Protein AF-A0A0Q6NA62-F1 (afdb_monomer_lite)

Secondary structure (DSSP, 8-state):
--HHHHHHHHHHHHHSTTEEEEEEETTS-EEE-TT--HHHHHHHHHTEEEEEEEE------------

Structure (mmCIF, N/CA/C/O backbone):
data_AF-A0A0Q6NA62-F1
#
_entry.id   AF-A0A0Q6NA62-F1
#
loop_
_atom_site.group_PDB
_atom_site.id
_atom_site.type_symbol
_atom_site.label_atom_id
_atom_site.label_alt_id
_atom_site.label_comp_id
_atom_site.label_asym_id
_atom_site.label_entity_id
_atom_site.label_seq_id
_atom_site.pdbx_PDB_ins_code
_atom_site.Cartn_x
_atom_site.Cartn_y
_atom_site.Cartn_z
_atom_site.occupancy
_atom_site.B_iso_or_equiv
_atom_site.auth_seq_id
_atom_site.auth_comp_id
_atom_site.auth_asym_id
_atom_site.auth_atom_id
_atom_site.pdbx_PDB_model_num
ATOM 1 N N . MET A 1 1 ? -6.651 10.535 3.388 1.00 76.56 1 MET A N 1
ATOM 2 C CA . MET A 1 1 ? -5.376 11.099 3.898 1.00 76.56 1 MET A CA 1
ATOM 3 C C . MET A 1 1 ? -4.271 10.037 3.854 1.00 76.56 1 MET A C 1
ATOM 5 O O . MET A 1 1 ? -3.520 9.905 4.809 1.00 76.56 1 MET A O 1
ATOM 9 N N . TRP A 1 2 ? -4.128 9.300 2.743 1.00 94.12 2 TRP A N 1
ATOM 10 C CA . TRP A 1 2 ? -3.054 8.300 2.586 1.00 94.12 2 TRP A CA 1
ATOM 11 C C . TRP A 1 2 ? -2.332 8.397 1.235 1.00 94.12 2 TRP A C 1
ATOM 13 O O . TRP A 1 2 ? -1.435 7.603 0.960 1.00 94.12 2 TRP A O 1
ATOM 23 N N . GLY A 1 3 ? -2.673 9.394 0.409 1.00 93.88 3 GLY A N 1
ATOM 24 C CA . GLY A 1 3 ? -2.163 9.535 -0.958 1.00 93.88 3 GLY A CA 1
ATOM 25 C C . GLY A 1 3 ? -0.636 9.533 -1.079 1.00 93.88 3 GLY A C 1
ATOM 26 O O . GLY A 1 3 ? -0.107 8.908 -1.993 1.00 93.88 3 GLY A O 1
ATOM 27 N N . ALA A 1 4 ? 0.086 10.149 -0.135 1.00 95.94 4 ALA A N 1
ATOM 28 C CA . ALA A 1 4 ? 1.551 10.133 -0.138 1.00 95.94 4 AL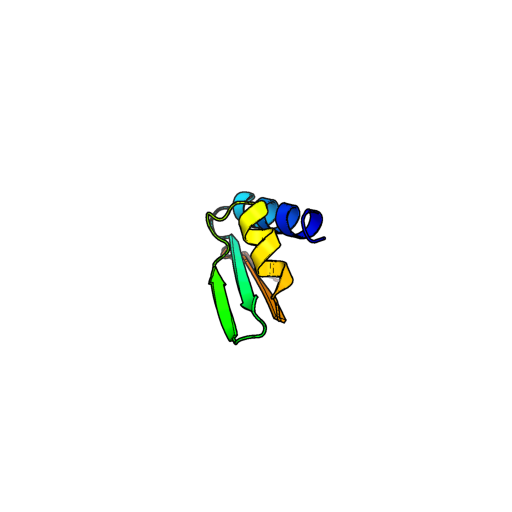A A CA 1
ATOM 29 C C . ALA A 1 4 ? 2.119 8.716 0.069 1.00 95.94 4 ALA A C 1
ATOM 31 O O . ALA A 1 4 ? 2.992 8.285 -0.682 1.00 95.94 4 ALA A O 1
ATOM 32 N N . LEU A 1 5 ? 1.589 7.960 1.036 1.00 96.12 5 LEU A N 1
ATOM 33 C CA . LEU A 1 5 ? 2.018 6.582 1.289 1.00 96.12 5 LEU A CA 1
ATOM 34 C C . LEU A 1 5 ? 1.632 5.656 0.127 1.00 96.12 5 LEU A C 1
ATOM 36 O O . LEU A 1 5 ? 2.437 4.829 -0.297 1.00 96.12 5 LEU A O 1
ATOM 40 N N . ALA A 1 6 ? 0.437 5.840 -0.439 1.00 96.38 6 ALA A N 1
ATOM 41 C CA . ALA A 1 6 ? 0.002 5.102 -1.618 1.00 96.38 6 ALA A CA 1
ATOM 42 C C . ALA A 1 6 ? 0.937 5.337 -2.816 1.00 96.38 6 ALA A C 1
ATOM 44 O O . ALA A 1 6 ? 1.327 4.383 -3.488 1.00 96.38 6 ALA A O 1
ATOM 45 N N . ALA A 1 7 ? 1.359 6.584 -3.052 1.00 96.56 7 ALA A N 1
ATOM 46 C CA . ALA A 1 7 ? 2.310 6.911 -4.112 1.00 96.56 7 ALA A CA 1
ATOM 47 C C . ALA A 1 7 ? 3.674 6.236 -3.893 1.00 96.56 7 ALA A C 1
ATOM 49 O O . ALA A 1 7 ? 4.252 5.704 -4.841 1.00 96.56 7 ALA A O 1
ATOM 50 N N . VAL A 1 8 ? 4.162 6.195 -2.648 1.00 96.38 8 VAL A N 1
ATOM 51 C CA . VAL A 1 8 ? 5.412 5.500 -2.293 1.00 96.38 8 VAL A CA 1
ATOM 52 C C . VAL A 1 8 ? 5.307 3.996 -2.544 1.00 96.38 8 VAL A C 1
ATOM 54 O O . VAL A 1 8 ? 6.239 3.412 -3.091 1.00 96.38 8 VAL A O 1
ATOM 57 N N . ILE A 1 9 ? 4.182 3.364 -2.202 1.00 96.12 9 ILE A N 1
ATOM 58 C CA . ILE A 1 9 ? 3.965 1.927 -2.432 1.00 96.12 9 ILE A CA 1
ATOM 59 C C . ILE A 1 9 ? 3.959 1.606 -3.927 1.00 96.12 9 ILE A C 1
ATOM 61 O O . ILE A 1 9 ? 4.671 0.699 -4.359 1.00 96.12 9 ILE A O 1
ATOM 65 N N . VAL A 1 10 ? 3.228 2.386 -4.729 1.00 95.44 10 VAL A N 1
ATOM 66 C CA . VAL A 1 10 ? 3.219 2.233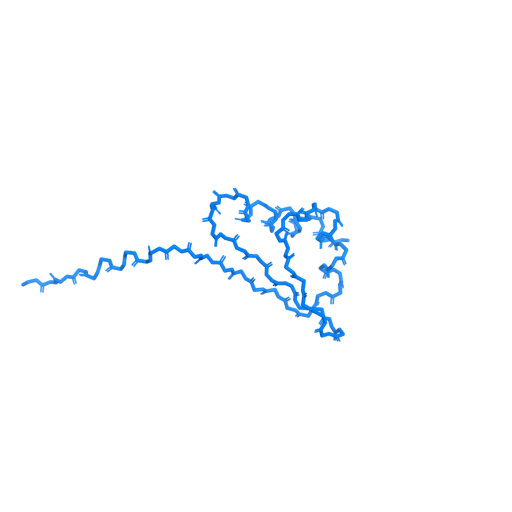 -6.193 1.00 95.44 10 VAL A CA 1
ATOM 67 C C . VAL A 1 10 ? 4.627 2.403 -6.761 1.00 95.44 10 VAL A C 1
ATOM 69 O O . VAL A 1 10 ? 5.086 1.577 -7.550 1.00 95.44 10 VAL A O 1
ATOM 72 N N . ALA A 1 11 ? 5.348 3.441 -6.329 1.00 95.12 11 ALA A N 1
ATOM 73 C CA . ALA A 1 11 ? 6.720 3.677 -6.761 1.00 95.12 11 ALA A CA 1
ATOM 74 C C . ALA A 1 11 ? 7.661 2.528 -6.358 1.00 95.12 11 ALA A C 1
ATOM 76 O O . ALA A 1 11 ? 8.512 2.127 -7.150 1.00 95.12 11 ALA A O 1
ATOM 77 N N . PHE A 1 12 ? 7.506 1.967 -5.155 1.00 94.44 12 PHE A N 1
ATOM 78 C CA . PHE A 1 12 ? 8.311 0.846 -4.674 1.00 94.44 12 PHE A CA 1
ATOM 79 C C . PHE A 1 12 ? 8.115 -0.411 -5.528 1.00 94.44 12 PHE A C 1
ATOM 81 O O . PHE A 1 12 ? 9.113 -0.996 -5.958 1.00 94.44 12 PHE A O 1
ATOM 88 N N . ILE A 1 13 ? 6.859 -0.785 -5.799 1.00 94.12 13 ILE A N 1
ATOM 89 C CA . ILE A 1 13 ? 6.497 -1.951 -6.621 1.00 94.12 13 ILE A CA 1
ATOM 90 C C . ILE A 1 13 ? 7.031 -1.776 -8.047 1.00 94.12 13 ILE A C 1
ATOM 92 O O . ILE A 1 13 ? 7.689 -2.665 -8.582 1.00 94.12 13 ILE A O 1
ATOM 96 N N . ASN A 1 14 ? 6.830 -0.599 -8.642 1.00 92.19 14 ASN A N 1
ATOM 97 C CA . ASN A 1 14 ? 7.193 -0.353 -10.038 1.00 92.19 14 ASN A CA 1
ATOM 98 C C . ASN A 1 14 ? 8.701 -0.174 -10.269 1.00 92.19 14 ASN A C 1
ATOM 100 O O . ASN A 1 14 ? 9.163 -0.290 -11.403 1.00 92.19 14 ASN A O 1
ATOM 104 N N . ARG A 1 15 ? 9.494 0.106 -9.225 1.00 92.38 15 ARG A N 1
ATOM 105 C CA . ARG A 1 15 ? 10.932 0.387 -9.370 1.00 92.38 15 ARG A CA 1
ATOM 106 C C . ARG A 1 15 ? 11.749 -0.821 -9.839 1.00 92.38 15 ARG A C 1
ATOM 108 O O . ARG A 1 15 ? 12.750 -0.626 -10.525 1.00 92.38 15 ARG A O 1
ATOM 115 N N . ARG A 1 16 ? 11.385 -2.050 -9.454 1.00 88.12 16 ARG A N 1
ATOM 116 C CA . ARG A 1 16 ? 12.096 -3.283 -9.845 1.00 88.12 16 ARG A CA 1
ATOM 117 C C . ARG A 1 16 ? 11.136 -4.462 -9.949 1.00 88.12 16 ARG A C 1
ATOM 119 O O . ARG A 1 16 ? 10.272 -4.637 -9.096 1.00 88.12 16 ARG A O 1
ATOM 126 N N . ARG A 1 17 ? 11.358 -5.326 -10.946 1.00 84.50 17 ARG A N 1
ATOM 127 C CA . ARG A 1 17 ? 10.676 -6.628 -11.030 1.00 84.50 17 ARG A CA 1
ATOM 128 C C . ARG A 1 17 ? 11.007 -7.456 -9.783 1.00 84.50 17 ARG A C 1
ATOM 130 O O . ARG A 1 17 ? 12.163 -7.495 -9.379 1.00 84.50 17 ARG A O 1
ATOM 137 N N . GLY A 1 18 ? 9.998 -8.092 -9.189 1.00 87.06 18 GLY A N 1
ATOM 138 C CA . GLY A 1 18 ? 10.148 -8.910 -7.977 1.00 87.06 18 GLY A CA 1
ATOM 139 C C . GLY A 1 18 ? 9.842 -8.189 -6.660 1.00 87.06 18 GLY A C 1
ATOM 140 O O . GLY A 1 18 ? 9.798 -8.843 -5.617 1.00 87.06 18 GLY A O 1
ATOM 141 N N . ARG A 1 19 ? 9.584 -6.873 -6.683 1.00 93.12 19 ARG A N 1
ATOM 142 C CA . ARG A 1 19 ? 9.081 -6.143 -5.513 1.00 93.12 19 ARG A CA 1
ATOM 143 C C . ARG A 1 19 ? 7.573 -6.272 -5.387 1.00 93.12 19 ARG A C 1
ATOM 145 O O . ARG A 1 19 ? 6.849 -6.123 -6.366 1.00 93.12 19 ARG A O 1
ATOM 152 N N . LYS A 1 20 ? 7.104 -6.524 -4.169 1.00 94.44 20 LYS A N 1
ATOM 153 C CA . LYS A 1 20 ? 5.685 -6.668 -3.837 1.00 94.44 20 LYS A CA 1
ATOM 154 C C . LYS A 1 20 ? 5.389 -5.963 -2.528 1.00 94.44 20 LYS A C 1
ATOM 156 O O . LYS A 1 20 ? 6.257 -5.845 -1.666 1.00 94.44 20 LYS A O 1
ATOM 161 N N . VAL A 1 21 ? 4.150 -5.520 -2.372 1.00 96.69 21 VAL A N 1
ATOM 162 C CA . VAL A 1 21 ? 3.635 -5.058 -1.085 1.00 96.69 21 VAL A CA 1
ATOM 163 C C . VAL A 1 21 ? 2.362 -5.828 -0.786 1.00 96.69 21 VAL A C 1
ATOM 165 O O . VAL A 1 21 ? 1.472 -5.921 -1.633 1.00 96.69 21 VAL A O 1
ATOM 168 N N . ILE A 1 22 ? 2.301 -6.394 0.413 1.00 97.12 22 ILE A N 1
ATOM 169 C CA . ILE A 1 22 ? 1.125 -7.059 0.959 1.00 97.12 22 ILE A CA 1
ATOM 170 C C . ILE A 1 22 ? 0.553 -6.151 2.043 1.00 97.12 22 ILE A C 1
ATOM 172 O O . ILE A 1 22 ? 1.279 -5.698 2.929 1.00 97.12 22 ILE A O 1
ATOM 176 N N . ILE A 1 23 ? -0.744 -5.877 1.968 1.00 97.50 23 ILE A N 1
ATOM 177 C CA . ILE A 1 23 ? -1.480 -5.088 2.954 1.00 97.50 23 ILE A CA 1
ATOM 178 C C . ILE A 1 23 ? -2.399 -6.041 3.707 1.00 97.50 23 ILE A C 1
ATOM 180 O O . ILE A 1 23 ? -3.182 -6.749 3.083 1.00 97.50 23 ILE A O 1
ATOM 184 N N . THR A 1 24 ? -2.305 -6.071 5.034 1.00 97.88 24 THR A N 1
ATOM 185 C CA . THR A 1 24 ? -3.272 -6.791 5.872 1.00 97.88 24 THR A CA 1
ATOM 186 C C . THR A 1 24 ? -4.192 -5.775 6.523 1.00 97.88 24 THR A C 1
ATOM 188 O O . THR A 1 24 ? -3.717 -4.862 7.202 1.00 97.88 24 THR A O 1
ATOM 191 N N . THR A 1 25 ? -5.496 -5.902 6.320 1.00 96.69 25 THR A N 1
ATOM 192 C CA . THR A 1 25 ? -6.515 -5.007 6.877 1.00 96.69 25 THR A CA 1
ATOM 193 C C . THR A 1 25 ? -6.910 -5.412 8.296 1.00 96.69 25 THR A C 1
ATOM 195 O O . THR A 1 25 ? -6.561 -6.484 8.800 1.00 96.69 25 THR A O 1
ATOM 198 N N . LYS A 1 26 ? -7.602 -4.515 9.001 1.00 96.19 26 LYS A N 1
ATOM 199 C CA . LYS A 1 26 ? -8.026 -4.716 10.397 1.00 96.19 26 LYS A CA 1
ATOM 200 C C . LYS A 1 26 ? -9.012 -5.870 10.571 1.00 96.19 26 LYS A C 1
ATOM 202 O O . LYS A 1 26 ? -8.994 -6.499 11.625 1.00 96.19 26 LYS A O 1
ATOM 207 N N . ASP A 1 27 ? -9.813 -6.157 9.552 1.00 95.50 27 ASP A N 1
ATOM 208 C CA . ASP A 1 27 ? -10.727 -7.304 9.482 1.00 95.50 27 ASP A CA 1
ATOM 209 C C . ASP A 1 27 ? -10.026 -8.619 9.081 1.00 95.50 27 ASP A C 1
ATOM 211 O O . ASP A 1 27 ? -10.653 -9.675 9.063 1.00 95.50 27 ASP A O 1
ATOM 215 N N . GLY A 1 28 ? -8.716 -8.577 8.815 1.00 92.88 28 GLY A N 1
ATOM 216 C CA . GLY A 1 28 ? -7.904 -9.748 8.497 1.00 92.88 28 GLY A CA 1
ATOM 217 C C . GLY A 1 28 ? -7.825 -10.089 7.010 1.00 92.88 28 GLY A C 1
ATOM 218 O O . GLY A 1 28 ? -7.226 -11.113 6.679 1.00 92.88 28 GLY A O 1
ATOM 219 N N . MET A 1 29 ? -8.369 -9.263 6.106 1.00 96.00 29 MET A N 1
ATOM 220 C CA . MET A 1 29 ? -8.160 -9.46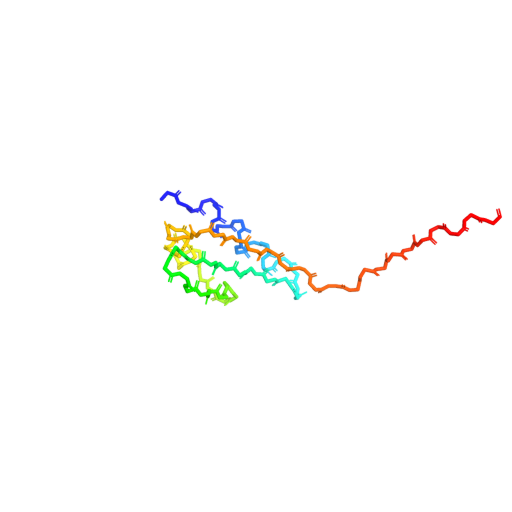9 4.670 1.00 96.00 29 MET A CA 1
ATOM 221 C C . MET A 1 29 ? -6.709 -9.185 4.270 1.00 96.00 29 MET A C 1
ATOM 223 O O . MET A 1 29 ? -6.042 -8.292 4.793 1.00 96.00 29 MET A O 1
ATOM 227 N N . VAL A 1 30 ? -6.222 -9.960 3.303 1.00 96.81 30 VAL A N 1
ATOM 228 C CA . VAL A 1 30 ? -4.879 -9.822 2.738 1.00 96.81 30 VAL A CA 1
ATOM 229 C C . VAL A 1 30 ? -5.008 -9.334 1.302 1.00 96.81 30 VAL A C 1
ATOM 231 O O . VAL A 1 30 ? -5.602 -10.004 0.459 1.00 96.81 30 VAL A O 1
ATOM 234 N N . VAL A 1 31 ? -4.436 -8.168 1.020 1.00 96.44 31 VAL A N 1
ATOM 235 C CA . VAL A 1 31 ? -4.476 -7.519 -0.291 1.00 96.44 31 VAL A CA 1
ATOM 236 C C . VAL A 1 31 ? -3.071 -7.460 -0.870 1.00 96.44 31 VAL A C 1
ATOM 238 O O . VAL A 1 31 ? -2.159 -6.874 -0.285 1.00 96.44 31 VAL A O 1
ATOM 241 N N . HIS A 1 32 ? -2.889 -8.050 -2.048 1.00 95.94 32 HIS A N 1
ATOM 242 C CA . HIS A 1 32 ? -1.659 -7.906 -2.819 1.00 95.94 32 HIS A CA 1
ATOM 243 C C . HIS A 1 32 ? -1.755 -6.612 -3.626 1.00 95.94 32 HIS A C 1
ATOM 245 O O . HIS A 1 32 ? -2.621 -6.483 -4.484 1.00 95.94 32 HIS A O 1
ATOM 251 N N . ALA A 1 33 ? -0.874 -5.648 -3.356 1.00 94.06 33 ALA A N 1
ATOM 252 C CA . ALA A 1 33 ? -0.952 -4.317 -3.962 1.00 94.06 33 ALA A CA 1
ATOM 253 C C . ALA A 1 33 ? -0.442 -4.256 -5.419 1.00 94.06 33 ALA A C 1
ATOM 255 O O . ALA A 1 33 ? -0.421 -3.187 -6.025 1.00 94.06 33 ALA A O 1
ATOM 256 N N . GLU A 1 34 ? 0.001 -5.384 -5.979 1.00 91.69 34 GLU A N 1
ATOM 257 C CA . GLU A 1 34 ? 0.518 -5.475 -7.345 1.00 91.69 34 GLU A CA 1
ATOM 258 C C . GLU A 1 34 ? -0.590 -5.173 -8.368 1.00 91.69 34 GLU A C 1
ATOM 260 O O . GLU A 1 34 ? -1.674 -5.748 -8.314 1.00 91.69 34 GLU A O 1
ATOM 265 N N . GLY A 1 35 ? -0.324 -4.245 -9.292 1.00 89.31 35 GLY A N 1
ATOM 266 C CA . GLY A 1 35 ? -1.277 -3.838 -10.331 1.00 89.31 35 GLY A CA 1
ATOM 267 C C . GLY A 1 35 ? -2.373 -2.865 -9.880 1.00 89.31 35 GLY A C 1
ATOM 268 O O . GLY A 1 35 ? -3.122 -2.386 -10.728 1.00 89.31 35 GLY A O 1
ATOM 269 N N . LEU A 1 36 ? -2.452 -2.525 -8.588 1.00 93.38 36 LEU A N 1
ATOM 270 C CA . LEU A 1 36 ? -3.414 -1.544 -8.086 1.00 93.38 36 LEU A CA 1
ATOM 271 C C . LEU A 1 36 ? -2.963 -0.106 -8.368 1.00 93.38 36 LEU A C 1
ATOM 273 O O . LEU A 1 36 ? -1.783 0.242 -8.276 1.00 93.38 36 LEU A O 1
ATOM 277 N N . SER A 1 37 ? -3.928 0.762 -8.657 1.00 94.44 37 SER A N 1
ATOM 278 C CA . SER A 1 37 ? -3.704 2.200 -8.771 1.00 94.44 37 SER A CA 1
ATOM 279 C C . SER A 1 37 ? -3.462 2.843 -7.402 1.00 94.44 37 SER A C 1
ATOM 281 O O . SER A 1 37 ? -3.897 2.353 -6.357 1.00 94.44 37 SER A O 1
ATOM 283 N N . THR A 1 38 ? -2.847 4.027 -7.402 1.00 95.25 38 THR A N 1
ATOM 284 C CA . THR A 1 38 ? -2.644 4.828 -6.185 1.00 95.25 38 THR A CA 1
ATOM 285 C C . THR A 1 38 ? -3.949 5.074 -5.423 1.00 95.25 38 THR A C 1
ATOM 287 O O . THR A 1 38 ? -3.950 5.047 -4.197 1.00 95.25 38 THR A O 1
ATOM 290 N N . LYS A 1 39 ? -5.075 5.278 -6.125 1.00 95.25 39 LYS A N 1
ATOM 291 C CA . LYS A 1 39 ? -6.384 5.512 -5.491 1.00 95.25 39 LYS A CA 1
ATOM 292 C C . LYS A 1 39 ? -6.943 4.257 -4.822 1.00 95.25 39 LYS A C 1
ATOM 294 O O . LYS A 1 39 ? -7.586 4.364 -3.783 1.00 95.25 39 LYS A O 1
ATOM 299 N N . GLU A 1 40 ? -6.731 3.086 -5.414 1.00 95.25 40 GLU A N 1
ATOM 300 C CA . GLU A 1 40 ? -7.150 1.811 -4.820 1.00 95.25 40 GLU A CA 1
ATOM 301 C C . GLU A 1 40 ? -6.312 1.496 -3.587 1.00 95.25 40 GLU A C 1
ATOM 303 O O . GLU A 1 40 ? -6.861 1.216 -2.524 1.00 95.25 40 GLU A O 1
ATOM 308 N N . ILE A 1 41 ? -4.993 1.661 -3.692 1.00 95.88 41 ILE A N 1
ATOM 309 C CA . ILE A 1 41 ? -4.075 1.503 -2.563 1.00 95.88 41 ILE A CA 1
ATOM 310 C C . ILE A 1 41 ? -4.421 2.489 -1.437 1.00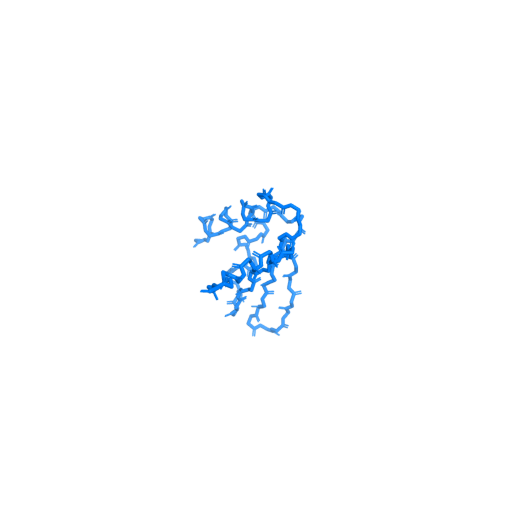 95.88 41 ILE A C 1
ATOM 312 O O . ILE A 1 41 ? -4.444 2.091 -0.276 1.00 95.88 41 ILE A O 1
ATOM 316 N N . GLU A 1 42 ? -4.762 3.746 -1.747 1.00 96.25 42 GLU A N 1
ATOM 317 C CA . GLU A 1 42 ? -5.157 4.731 -0.729 1.00 96.25 42 GLU A CA 1
ATOM 318 C C . GLU A 1 42 ? -6.377 4.274 0.088 1.00 96.25 42 GLU A C 1
ATOM 320 O O . GLU A 1 42 ? -6.395 4.444 1.310 1.00 96.25 42 GLU A O 1
ATOM 325 N N . LYS A 1 43 ? -7.376 3.666 -0.566 1.00 94.62 43 LYS A N 1
ATOM 326 C CA . LYS A 1 43 ? -8.566 3.129 0.110 1.00 94.62 43 LYS A CA 1
ATOM 327 C C . LYS A 1 43 ? -8.204 1.972 1.037 1.00 94.62 43 LYS A C 1
ATOM 329 O O . LYS A 1 43 ? -8.602 1.983 2.196 1.00 94.62 43 LYS A O 1
ATOM 334 N N . VAL A 1 44 ? -7.410 1.018 0.547 1.00 94.56 44 VAL A N 1
ATOM 335 C CA . VAL A 1 44 ? -7.025 -0.180 1.312 1.00 94.56 44 VAL A CA 1
ATOM 336 C C . VAL A 1 44 ? -6.159 0.185 2.523 1.00 94.56 44 VAL A C 1
ATOM 338 O O . VAL A 1 44 ? -6.357 -0.352 3.610 1.00 94.56 44 VAL A O 1
ATOM 341 N N . ILE A 1 45 ? -5.240 1.146 2.380 1.00 95.00 45 ILE A N 1
ATOM 342 C CA . ILE A 1 45 ? -4.393 1.616 3.490 1.00 95.00 45 ILE A CA 1
ATOM 343 C C . ILE A 1 45 ? -5.221 2.229 4.622 1.00 95.00 45 ILE A C 1
ATOM 345 O O . ILE A 1 45 ? -4.858 2.076 5.786 1.00 95.00 45 ILE A O 1
ATOM 349 N N . GLY A 1 46 ? -6.344 2.884 4.309 1.00 94.12 46 GLY A N 1
ATOM 350 C CA . GLY A 1 46 ? -7.242 3.433 5.329 1.00 94.12 46 GLY A CA 1
ATOM 351 C C . GLY A 1 46 ? -7.736 2.390 6.334 1.00 94.12 46 GLY A C 1
ATOM 352 O O . GLY A 1 46 ? -7.945 2.708 7.508 1.00 94.12 46 GLY A O 1
ATOM 353 N N . GLU A 1 47 ? -7.840 1.137 5.896 1.00 95.19 47 GLU A N 1
ATOM 354 C CA . GLU A 1 47 ? -8.276 0.005 6.712 1.00 95.19 47 GLU A CA 1
ATOM 355 C C . GLU A 1 47 ? -7.132 -0.940 7.093 1.00 95.19 47 GLU A C 1
ATOM 357 O O . GLU A 1 47 ? -7.358 -1.965 7.739 1.00 95.19 47 GLU A O 1
ATOM 362 N N . ALA A 1 48 ? -5.889 -0.592 6.750 1.00 96.50 48 ALA A N 1
ATOM 363 C CA . ALA A 1 48 ? -4.731 -1.421 7.029 1.00 96.50 48 ALA A CA 1
ATOM 364 C C . ALA A 1 48 ? -4.467 -1.546 8.536 1.00 96.50 48 ALA A C 1
ATOM 366 O O . ALA A 1 48 ? -4.532 -0.586 9.309 1.00 96.50 48 ALA A O 1
ATOM 367 N N . LYS A 1 49 ? -4.121 -2.765 8.939 1.00 97.06 49 LYS A N 1
ATOM 368 C CA . LYS A 1 49 ? -3.496 -3.097 10.217 1.00 97.06 49 LYS A CA 1
ATOM 369 C C . LYS A 1 49 ? -1.978 -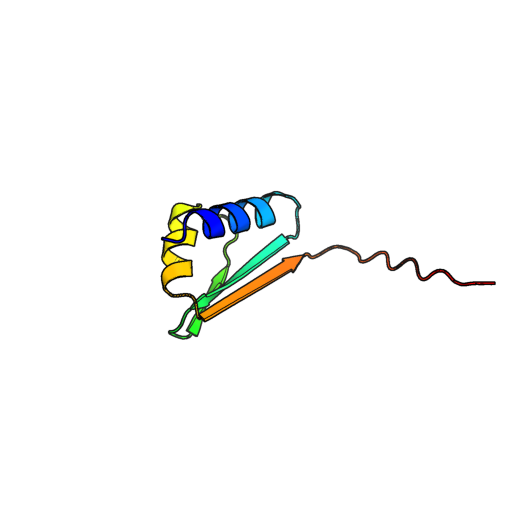3.177 10.071 1.00 97.06 49 LYS A C 1
ATOM 371 O O . LYS A 1 49 ? -1.263 -2.749 10.971 1.00 97.06 49 LYS A O 1
ATOM 376 N N . SER A 1 50 ? -1.490 -3.717 8.955 1.00 96.75 50 SER A N 1
ATOM 377 C CA . SER A 1 50 ? -0.059 -3.826 8.667 1.00 96.75 50 SER A CA 1
ATOM 378 C C . SER A 1 50 ? 0.238 -3.812 7.166 1.00 96.75 50 SER A C 1
ATOM 380 O O . SER A 1 50 ? -0.628 -4.061 6.324 1.00 96.75 50 SER A O 1
ATOM 382 N N . LEU A 1 51 ? 1.494 -3.505 6.848 1.00 96.38 51 LEU A N 1
ATOM 383 C CA . LEU A 1 51 ? 2.059 -3.444 5.505 1.00 96.38 51 LEU A CA 1
ATOM 384 C C . LEU A 1 51 ? 3.368 -4.238 5.500 1.00 96.38 51 LEU A C 1
ATOM 386 O O . LEU A 1 51 ? 4.217 -4.030 6.366 1.00 96.38 51 LEU A O 1
ATOM 390 N N . THR A 1 52 ? 3.550 -5.114 4.517 1.00 96.69 52 THR A N 1
ATOM 391 C CA . THR A 1 52 ? 4.772 -5.903 4.333 1.00 96.69 52 THR A CA 1
ATOM 392 C C . THR A 1 52 ? 5.326 -5.646 2.942 1.00 96.69 52 THR A C 1
ATOM 394 O O . THR A 1 52 ? 4.685 -5.973 1.945 1.00 96.69 52 THR A O 1
ATOM 397 N N . ALA A 1 53 ? 6.519 -5.059 2.874 1.00 95.31 53 ALA A N 1
ATOM 398 C CA . ALA A 1 53 ? 7.265 -4.898 1.635 1.00 95.31 53 ALA A CA 1
ATOM 399 C C . ALA A 1 53 ? 8.187 -6.103 1.433 1.00 95.31 53 ALA A C 1
ATOM 401 O O . ALA A 1 53 ? 8.888 -6.522 2.350 1.00 95.31 53 ALA A O 1
ATOM 402 N N . ILE A 1 54 ? 8.175 -6.653 0.227 1.00 93.88 54 ILE A N 1
ATOM 403 C CA . ILE A 1 54 ? 8.967 -7.812 -0.170 1.00 93.88 54 ILE A CA 1
ATOM 404 C C . ILE A 1 54 ? 9.799 -7.388 -1.374 1.00 93.88 54 ILE A C 1
ATOM 406 O O . ILE A 1 54 ? 9.260 -6.850 -2.341 1.00 93.88 54 ILE A O 1
ATOM 410 N N . GLU A 1 55 ? 11.101 -7.641 -1.333 1.00 90.44 55 GLU A N 1
ATOM 411 C CA . GLU A 1 55 ? 11.998 -7.519 -2.480 1.00 90.44 55 GLU A CA 1
ATOM 412 C C . GLU A 1 55 ? 12.590 -8.899 -2.752 1.00 90.44 55 GLU A C 1
ATOM 414 O O . GLU A 1 55 ? 13.379 -9.409 -1.967 1.00 90.44 55 GLU A O 1
ATOM 419 N N . SER A 1 56 ? 12.164 -9.537 -3.843 1.00 79.38 56 SER A N 1
ATOM 420 C CA . SER A 1 56 ? 12.765 -10.790 -4.290 1.00 79.38 56 SER A CA 1
ATOM 421 C C . SER A 1 56 ? 13.885 -10.471 -5.278 1.00 79.38 56 SER A C 1
ATOM 423 O O . SER A 1 56 ? 13.640 -10.154 -6.442 1.00 79.38 56 SER A O 1
ATOM 425 N N . GLY A 1 57 ? 15.119 -10.511 -4.785 1.00 68.38 57 GLY A N 1
ATOM 426 C CA . GLY A 1 57 ? 16.353 -10.457 -5.561 1.00 68.38 57 GLY A CA 1
ATOM 427 C C . GLY A 1 57 ? 17.344 -11.463 -4.983 1.00 68.38 57 GLY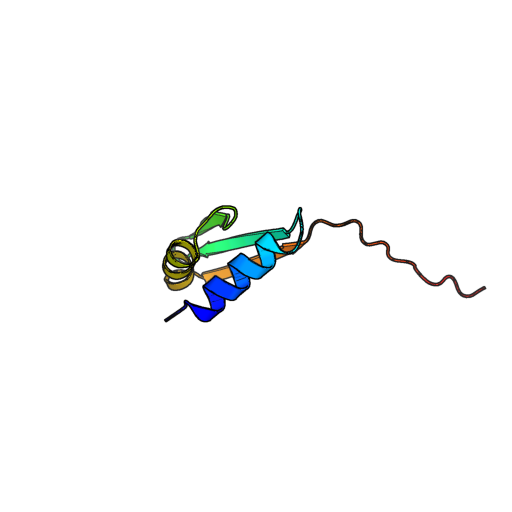 A C 1
ATOM 428 O O . GLY A 1 57 ? 17.225 -11.843 -3.822 1.00 68.38 57 GLY A O 1
ATOM 429 N N . LYS A 1 58 ? 18.305 -11.934 -5.786 1.00 59.09 58 LYS A N 1
ATOM 430 C CA . LYS A 1 58 ? 19.463 -12.632 -5.221 1.00 59.09 58 LYS A CA 1
ATOM 431 C C . LYS A 1 58 ? 20.203 -11.619 -4.355 1.00 59.09 58 LYS A C 1
ATOM 433 O O . LYS A 1 58 ? 20.776 -10.679 -4.904 1.00 59.09 58 LYS A O 1
ATOM 438 N N . ASP A 1 59 ? 20.193 -11.812 -3.045 1.00 59.22 59 ASP A N 1
ATOM 439 C CA . ASP A 1 59 ? 21.211 -11.221 -2.193 1.00 59.22 59 ASP A CA 1
ATOM 440 C C . ASP A 1 59 ? 22.545 -11.809 -2.659 1.00 59.22 59 ASP A C 1
ATOM 442 O O . ASP A 1 59 ? 22.880 -12.955 -2.358 1.00 59.22 59 ASP A O 1
ATOM 446 N N . VAL A 1 60 ? 23.300 -11.061 -3.466 1.00 53.62 60 VAL A N 1
ATOM 447 C CA . VAL A 1 60 ? 24.742 -11.292 -3.540 1.00 53.62 60 VAL A CA 1
ATOM 448 C C . VAL A 1 60 ? 25.269 -10.754 -2.221 1.00 53.62 60 VAL A C 1
ATOM 450 O O . VAL A 1 60 ? 25.640 -9.590 -2.107 1.00 53.62 60 VAL A O 1
ATOM 453 N N . HIS A 1 61 ? 25.198 -11.587 -1.187 1.00 46.34 61 HIS A N 1
ATOM 454 C CA . HIS A 1 61 ? 25.998 -11.376 -0.001 1.00 46.34 61 HIS A CA 1
ATOM 455 C C . HIS A 1 61 ? 27.420 -11.756 -0.412 1.00 46.34 61 HIS A C 1
ATOM 457 O O . HIS A 1 61 ? 27.813 -12.919 -0.359 1.00 46.34 61 HIS A O 1
ATOM 463 N N . GLU A 1 62 ? 28.157 -10.786 -0.948 1.00 48.94 62 GLU A N 1
ATOM 464 C CA . GLU A 1 62 ? 29.605 -10.879 -1.060 1.00 48.94 62 GLU A CA 1
ATOM 465 C C . GLU A 1 62 ? 30.128 -10.756 0.373 1.00 48.94 62 GLU A C 1
ATOM 467 O O . GLU A 1 62 ? 30.373 -9.672 0.892 1.00 48.94 62 GLU A O 1
ATOM 472 N N . SER A 1 63 ? 30.135 -11.884 1.080 1.00 49.00 63 SER A N 1
ATOM 473 C CA . SER A 1 63 ? 30.867 -12.022 2.326 1.00 49.00 63 SER A CA 1
ATOM 474 C C . SER A 1 63 ? 32.340 -11.885 1.973 1.00 49.00 63 SER A C 1
ATOM 476 O O . SER A 1 63 ? 32.934 -12.817 1.423 1.00 49.00 63 SER A O 1
ATOM 478 N N . GLU A 1 64 ? 32.892 -10.701 2.240 1.00 53.22 64 GLU A N 1
ATOM 479 C CA . GLU A 1 64 ? 34.328 -10.459 2.271 1.00 53.22 64 GLU A CA 1
ATOM 480 C C . GLU A 1 64 ? 34.962 -11.570 3.111 1.00 53.22 64 GLU A C 1
ATOM 482 O O . GLU A 1 64 ? 34.783 -11.665 4.324 1.00 53.22 64 GLU A O 1
ATOM 487 N N . SER A 1 65 ? 35.620 -12.494 2.417 1.00 48.16 65 SER A N 1
ATOM 488 C CA . SER A 1 65 ? 36.488 -13.482 3.030 1.00 48.16 65 SER A CA 1
ATOM 489 C C . SER A 1 65 ? 37.826 -12.778 3.181 1.00 48.16 65 SER A C 1
ATOM 491 O O . SER A 1 65 ? 38.588 -12.694 2.219 1.00 48.16 65 SER A O 1
ATOM 493 N N . GLU A 1 66 ? 38.060 -12.181 4.348 1.00 52.75 66 GLU A N 1
ATOM 494 C CA . GLU A 1 66 ? 39.399 -11.742 4.731 1.00 52.75 66 GLU A CA 1
ATOM 495 C C . GLU A 1 66 ? 40.315 -12.978 4.714 1.00 52.75 66 GLU A C 1
ATOM 497 O O . GLU A 1 66 ? 40.012 -13.999 5.341 1.00 52.75 66 GLU A O 1
ATOM 502 N N . GLY A 1 67 ? 41.359 -12.911 3.885 1.00 53.12 67 GLY A N 1
ATOM 503 C CA . GLY A 1 67 ? 42.397 -13.935 3.746 1.00 53.12 67 GLY A CA 1
ATOM 504 C C . GLY A 1 67 ? 43.579 -13.721 4.676 1.00 53.12 67 GLY A C 1
ATOM 505 O O . GLY A 1 67 ? 43.633 -12.674 5.358 1.00 53.12 67 GLY A O 1
#

Foldseek 3Di:
DCLVVLVVQVCQPPVDPQKWKWFAFPVGDIDTCPPPDSVRSSVSVVRGPDMDITHDDPPPPPPPPDD

pLDDT: mean 87.42, std 15.54, range [46.34, 97.88]

Sequence (67 aa):
MWGALAAVIVAFINRRRGRKVIITTKDGMVVHAEGLSTKEIEKVIGEAKSLTAIESGKDVHESESEG

Radius of gyration: 15.22 Å; chains: 1; bounding box: 53×25×21 Å